Protein AF-A0A8T4KEX9-F1 (afdb_monomer)

Structure (mmCIF, N/CA/C/O backbone):
data_AF-A0A8T4KEX9-F1
#
_entry.id   AF-A0A8T4KEX9-F1
#
loop_
_atom_site.group_PDB
_atom_site.id
_atom_site.type_symbol
_atom_site.label_atom_id
_atom_site.label_alt_id
_atom_site.label_comp_id
_atom_site.label_asym_id
_atom_site.label_entity_id
_atom_site.label_seq_id
_atom_site.pdbx_PDB_ins_code
_atom_site.Cartn_x
_atom_site.Cartn_y
_atom_site.Cartn_z
_atom_site.occupancy
_atom_site.B_iso_or_equiv
_atom_site.auth_seq_id
_atom_site.auth_comp_id
_atom_site.auth_asym_id
_atom_site.auth_atom_id
_atom_site.pdbx_PDB_model_num
ATOM 1 N N . MET A 1 1 ? 9.074 -2.428 -1.412 1.00 55.38 1 MET A N 1
ATOM 2 C CA . MET A 1 1 ? 8.409 -1.655 -0.345 1.00 55.38 1 MET A CA 1
ATOM 3 C C . MET A 1 1 ? 6.948 -2.074 -0.292 1.00 55.38 1 MET A C 1
ATOM 5 O O . MET A 1 1 ? 6.163 -1.677 -1.139 1.00 55.38 1 MET A O 1
ATOM 9 N N . VAL A 1 2 ? 6.650 -2.962 0.653 1.00 61.09 2 VAL A N 1
ATOM 10 C CA . VAL A 1 2 ? 5.385 -3.689 0.867 1.00 61.09 2 VAL A CA 1
ATOM 11 C C . VAL A 1 2 ? 5.138 -3.695 2.392 1.00 61.09 2 VAL A C 1
ATOM 13 O O . VAL A 1 2 ? 4.895 -4.714 3.012 1.00 61.09 2 VA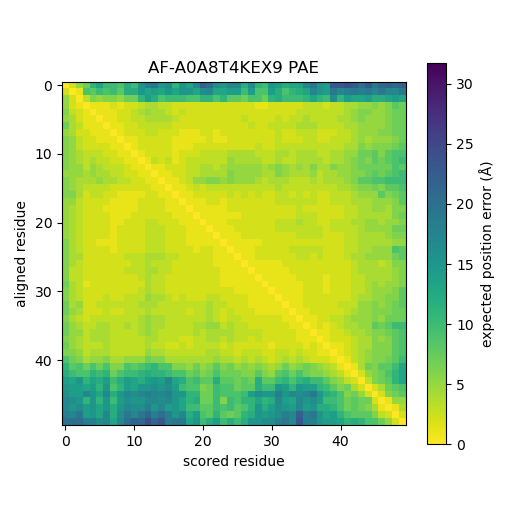L A O 1
ATOM 16 N N . SER A 1 3 ? 5.284 -2.548 3.064 1.00 71.38 3 SER A N 1
ATOM 17 C CA . SER A 1 3 ? 5.161 -2.471 4.536 1.00 71.38 3 SER A CA 1
ATOM 18 C C . SER A 1 3 ? 3.725 -2.206 4.987 1.00 71.38 3 SER A C 1
ATOM 20 O O . SER A 1 3 ? 3.481 -1.380 5.863 1.00 71.38 3 SER A O 1
ATOM 22 N N . CYS A 1 4 ? 2.742 -2.865 4.371 1.00 90.44 4 CYS A N 1
ATOM 23 C CA . CYS A 1 4 ? 1.398 -2.849 4.934 1.00 90.44 4 CYS A CA 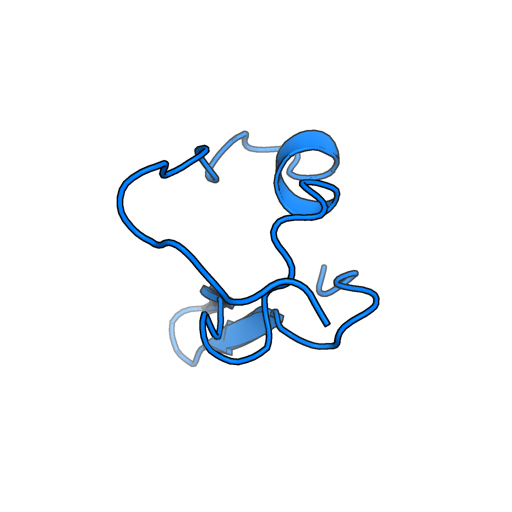1
ATOM 24 C C . CYS A 1 4 ? 1.355 -3.845 6.104 1.00 90.44 4 CYS A C 1
ATOM 26 O O . CYS A 1 4 ? 1.529 -5.037 5.853 1.00 90.44 4 CYS A O 1
ATOM 28 N N . PRO A 1 5 ? 1.078 -3.421 7.352 1.00 90.62 5 PRO A N 1
ATOM 29 C CA . PRO A 1 5 ? 0.996 -4.350 8.485 1.00 90.62 5 PRO A CA 1
ATOM 30 C C . PRO A 1 5 ? -0.167 -5.346 8.358 1.00 90.62 5 PRO A C 1
ATOM 32 O O . PRO A 1 5 ? -0.159 -6.389 8.999 1.00 90.62 5 PRO A O 1
ATOM 35 N N . HIS A 1 6 ? -1.141 -5.044 7.497 1.00 91.06 6 HIS A N 1
ATOM 36 C CA . HIS A 1 6 ? -2.292 -5.897 7.189 1.00 91.06 6 HIS A CA 1
ATOM 37 C C . HIS A 1 6 ? -2.086 -6.717 5.909 1.00 91.06 6 HIS A C 1
ATOM 39 O O . HIS A 1 6 ? -3.031 -7.302 5.391 1.00 91.06 6 HIS A O 1
ATOM 45 N N . ASN A 1 7 ? -0.867 -6.711 5.354 1.00 91.00 7 ASN A N 1
ATOM 46 C CA . ASN A 1 7 ? -0.517 -7.407 4.118 1.00 91.00 7 ASN A CA 1
ATOM 47 C C . ASN A 1 7 ? -1.424 -7.046 2.918 1.00 91.00 7 ASN A C 1
ATOM 49 O O . ASN A 1 7 ? -1.597 -7.832 1.991 1.00 91.00 7 ASN A O 1
ATOM 53 N N . ALA A 1 8 ? -1.996 -5.837 2.924 1.00 92.25 8 ALA A N 1
ATOM 54 C CA . ALA A 1 8 ? -2.926 -5.361 1.903 1.00 92.25 8 ALA A CA 1
ATOM 55 C C . ALA A 1 8 ? -2.228 -4.791 0.655 1.00 92.25 8 ALA A C 1
ATOM 57 O O . ALA A 1 8 ? -2.899 -4.251 -0.215 1.00 92.25 8 ALA A O 1
ATOM 58 N N . ILE A 1 9 ? -0.894 -4.856 0.556 1.00 92.62 9 ILE A N 1
ATOM 59 C CA . ILE A 1 9 ? -0.133 -4.333 -0.590 1.00 92.62 9 ILE A CA 1
ATOM 60 C C . ILE A 1 9 ? 0.687 -5.461 -1.207 1.00 92.62 9 ILE A C 1
ATOM 62 O O . ILE A 1 9 ? 1.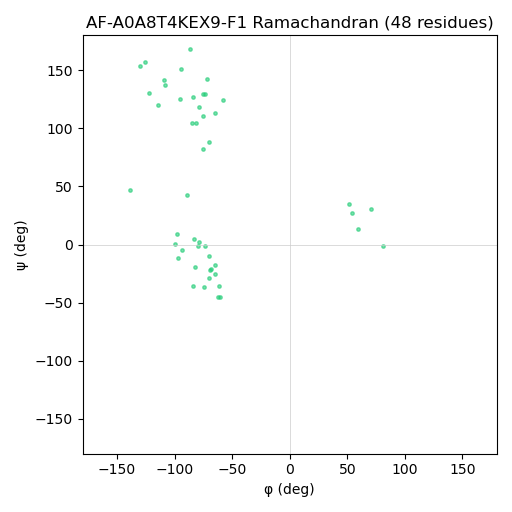423 -6.144 -0.502 1.00 92.62 9 ILE A O 1
ATOM 66 N N . SER A 1 10 ? 0.598 -5.621 -2.524 1.00 91.75 10 SER A N 1
ATOM 67 C CA . SER A 1 10 ? 1.347 -6.624 -3.292 1.00 91.75 10 SER A CA 1
ATOM 68 C C . SER A 1 10 ? 2.042 -5.990 -4.497 1.00 91.75 10 SER A C 1
ATOM 70 O O . SER A 1 10 ? 1.610 -4.949 -4.984 1.00 91.75 10 SER A O 1
ATOM 72 N N . ALA A 1 11 ? 3.138 -6.587 -4.971 1.00 90.31 11 ALA A N 1
ATOM 73 C CA . ALA A 1 11 ? 3.800 -6.152 -6.200 1.00 90.31 11 ALA A CA 1
ATOM 74 C C . ALA A 1 11 ? 3.116 -6.797 -7.412 1.00 90.31 11 ALA A C 1
ATOM 76 O O . ALA A 1 11 ? 2.958 -8.017 -7.462 1.00 90.31 11 ALA A O 1
ATOM 77 N N . ARG A 1 12 ? 2.715 -5.981 -8.384 1.00 89.31 12 ARG A N 1
ATOM 78 C CA . ARG A 1 12 ? 2.122 -6.446 -9.638 1.00 89.31 12 ARG A CA 1
ATOM 79 C C . ARG A 1 12 ? 3.203 -6.761 -10.679 1.00 89.31 12 ARG A C 1
ATOM 81 O O . ARG A 1 12 ? 4.363 -6.380 -10.527 1.00 89.31 12 ARG A O 1
ATOM 88 N N . ALA A 1 13 ? 2.807 -7.414 -11.772 1.00 92.12 13 ALA A N 1
ATOM 89 C CA . ALA A 1 13 ? 3.700 -7.769 -12.881 1.00 92.12 13 ALA A CA 1
ATOM 90 C C . ALA A 1 13 ? 4.274 -6.550 -13.634 1.00 92.12 13 ALA A C 1
ATOM 92 O O . ALA A 1 13 ? 5.353 -6.641 -14.209 1.00 92.12 13 ALA A O 1
ATOM 93 N N . ASP A 1 14 ? 3.585 -5.408 -13.602 1.00 91.56 14 ASP A N 1
ATOM 94 C CA . ASP A 1 14 ? 4.023 -4.118 -14.151 1.00 91.56 14 ASP A CA 1
ATOM 95 C C . ASP A 1 14 ? 5.020 -3.376 -13.242 1.00 91.56 14 ASP A C 1
ATOM 97 O O . ASP A 1 14 ? 5.449 -2.272 -13.565 1.00 91.56 14 ASP A O 1
ATOM 101 N N . GLY A 1 15 ? 5.412 -3.968 -12.109 1.00 88.75 15 GLY A N 1
ATOM 102 C CA . GLY A 1 15 ? 6.381 -3.389 -11.176 1.00 88.75 15 GLY A CA 1
ATOM 103 C C . GLY A 1 15 ? 5.796 -2.348 -10.217 1.00 88.75 15 GLY A C 1
ATOM 104 O O . GLY A 1 15 ? 6.513 -1.854 -9.347 1.00 88.75 15 GLY A O 1
ATOM 105 N N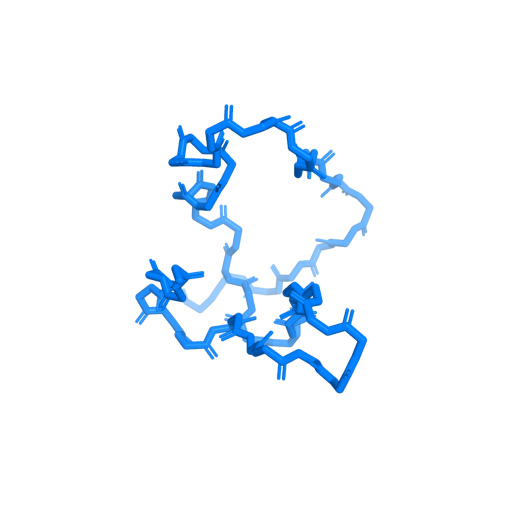 . PHE A 1 16 ? 4.500 -2.047 -10.319 1.00 88.94 16 PHE A N 1
ATOM 106 C CA . PHE A 1 16 ? 3.792 -1.138 -9.418 1.00 88.94 16 PHE A CA 1
ATOM 107 C C . PHE A 1 16 ? 3.090 -1.892 -8.276 1.00 88.94 16 PHE A C 1
ATOM 109 O O . PHE A 1 16 ? 2.688 -3.048 -8.444 1.00 88.94 16 PHE A O 1
ATOM 116 N N . PRO A 1 17 ? 2.921 -1.273 -7.095 1.00 90.19 17 PRO A N 1
ATOM 117 C CA . PRO A 1 17 ? 2.145 -1.868 -6.015 1.00 90.19 17 PRO A CA 1
ATOM 118 C C . PRO A 1 17 ? 0.637 -1.860 -6.330 1.00 90.19 17 PRO A C 1
ATOM 120 O O . PRO A 1 17 ? 0.111 -0.890 -6.868 1.00 90.19 17 PRO A O 1
ATOM 123 N N . ALA A 1 18 ? -0.069 -2.924 -5.949 1.00 90.56 18 ALA A N 1
ATOM 124 C CA . ALA A 1 18 ? -1.529 -2.995 -5.883 1.00 90.56 18 ALA A CA 1
ATOM 125 C C . ALA A 1 18 ? -1.988 -3.013 -4.425 1.00 90.56 18 ALA A C 1
ATOM 127 O O . ALA A 1 18 ? -1.420 -3.745 -3.611 1.00 90.56 18 ALA A O 1
ATOM 128 N N . ILE A 1 19 ? -3.046 -2.259 -4.121 1.00 89.81 19 ILE A N 1
ATOM 129 C CA . ILE A 1 19 ? -3.732 -2.285 -2.827 1.00 89.81 19 ILE A CA 1
ATOM 130 C C . ILE A 1 19 ? -4.925 -3.243 -2.930 1.00 89.81 19 ILE A C 1
ATOM 132 O O . ILE A 1 19 ? -5.776 -3.085 -3.802 1.00 89.81 19 ILE A O 1
ATOM 136 N N . ASN A 1 20 ? -4.997 -4.226 -2.035 1.00 90.62 20 ASN A N 1
ATOM 137 C CA . ASN A 1 20 ? -6.198 -5.017 -1.805 1.00 90.62 20 ASN A CA 1
ATOM 138 C C . ASN A 1 20 ? -7.096 -4.268 -0.809 1.00 90.62 20 ASN A C 1
ATOM 140 O O . ASN A 1 20 ? -6.818 -4.241 0.391 1.00 90.62 20 ASN A O 1
ATOM 144 N N . TYR A 1 21 ? -8.172 -3.663 -1.312 1.00 88.19 21 TYR A N 1
ATOM 145 C CA . TYR A 1 21 ? -9.106 -2.887 -0.497 1.00 88.19 21 TYR A CA 1
ATOM 146 C C . TYR A 1 21 ? -9.922 -3.735 0.485 1.00 88.19 21 TYR A C 1
ATOM 148 O O . TYR A 1 21 ? -10.354 -3.196 1.492 1.00 88.19 21 TYR A O 1
ATOM 156 N N . GLU A 1 22 ? -10.071 -5.044 0.274 1.00 87.56 22 GLU A N 1
ATOM 157 C CA . GLU A 1 22 ? -10.758 -5.926 1.231 1.00 87.56 22 GLU A CA 1
ATOM 158 C C . GLU A 1 22 ? -9.939 -6.133 2.516 1.00 87.56 22 GLU A C 1
ATOM 160 O O . GLU A 1 22 ? -10.501 -6.321 3.592 1.00 87.56 22 GLU A O 1
ATOM 165 N N . LEU A 1 23 ? -8.606 -6.058 2.421 1.00 88.50 23 LEU A N 1
ATOM 166 C CA . LEU A 1 23 ? -7.682 -6.178 3.559 1.00 88.50 23 LEU A CA 1
ATOM 167 C C . LEU A 1 23 ? -7.238 -4.815 4.119 1.00 88.50 23 LEU A C 1
ATOM 169 O O . LEU A 1 23 ? -6.587 -4.737 5.164 1.00 88.50 23 LEU A O 1
ATOM 173 N N . CYS A 1 24 ? -7.519 -3.724 3.406 1.00 90.38 24 CYS A N 1
ATOM 174 C CA . CYS A 1 24 ? -6.999 -2.402 3.730 1.00 90.38 24 CYS A CA 1
ATOM 175 C C . CYS A 1 24 ? -7.812 -1.723 4.839 1.00 90.38 24 CYS A C 1
ATOM 177 O O . CYS A 1 24 ? -8.848 -1.131 4.591 1.00 90.38 24 CYS A O 1
ATOM 179 N N . THR A 1 25 ? -7.294 -1.668 6.061 1.00 89.62 25 THR A N 1
ATOM 180 C CA . THR A 1 25 ? -8.001 -1.026 7.190 1.00 89.62 25 THR A CA 1
ATOM 181 C C . THR A 1 25 ? -8.031 0.511 7.153 1.00 89.62 25 THR A C 1
ATOM 183 O O . THR A 1 25 ? -8.574 1.147 8.058 1.00 89.62 25 THR A O 1
ATOM 186 N N . GLY A 1 26 ? -7.410 1.139 6.149 1.00 89.56 26 GLY A N 1
ATOM 187 C CA . GLY A 1 26 ? -7.296 2.599 6.077 1.00 89.56 26 GLY A CA 1
ATOM 188 C C . GLY A 1 26 ? -6.344 3.199 7.120 1.00 89.56 26 GLY A C 1
ATOM 189 O O . GLY A 1 26 ? -6.548 4.322 7.565 1.00 89.56 26 GLY A O 1
ATOM 190 N N . CYS A 1 27 ? -5.297 2.471 7.532 1.00 91.38 27 CYS A N 1
ATOM 191 C CA . CYS A 1 27 ? -4.312 2.944 8.524 1.00 91.38 27 CYS A CA 1
ATOM 192 C C . CYS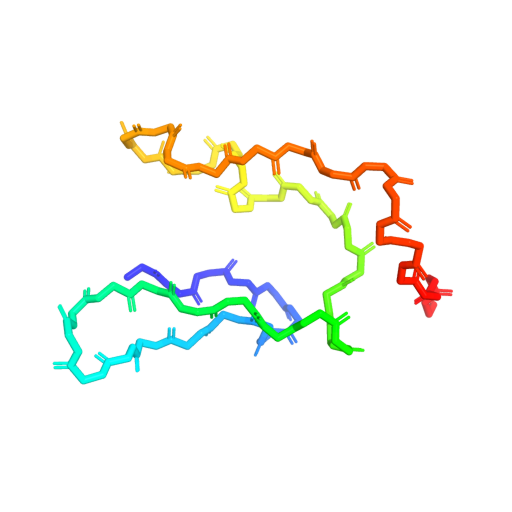 A 1 27 ? -3.373 4.072 8.038 1.00 91.38 27 CYS A C 1
ATOM 194 O O . CYS A 1 27 ? -2.624 4.629 8.837 1.00 91.38 27 CYS A O 1
ATOM 196 N N . LEU A 1 28 ? -3.377 4.381 6.735 1.00 90.38 28 LEU A N 1
ATOM 197 C CA . LEU A 1 28 ? -2.609 5.459 6.084 1.00 90.38 28 LEU A CA 1
ATOM 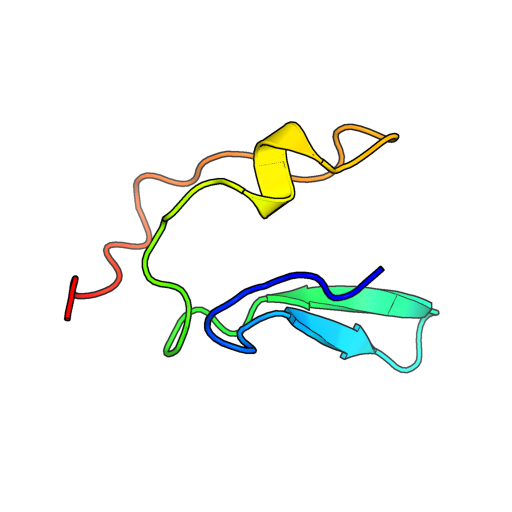198 C C . LEU A 1 28 ? -1.073 5.391 6.232 1.00 90.38 28 LEU A C 1
ATOM 200 O O . LEU A 1 28 ? -0.372 6.340 5.887 1.00 90.38 28 LEU A O 1
ATOM 204 N N . ILE A 1 29 ? -0.509 4.267 6.682 1.00 91.50 29 ILE A N 1
ATOM 205 C CA . ILE A 1 29 ? 0.953 4.096 6.771 1.00 91.50 29 ILE A CA 1
ATOM 206 C C . ILE A 1 29 ? 1.592 4.182 5.382 1.00 91.50 29 ILE A C 1
ATOM 208 O O . ILE A 1 29 ? 2.575 4.894 5.199 1.00 91.50 29 ILE A O 1
ATOM 212 N N . CYS A 1 30 ? 1.004 3.513 4.387 1.00 91.62 30 CYS A N 1
ATOM 213 C CA . CYS A 1 30 ? 1.504 3.540 3.015 1.00 91.62 30 CYS A CA 1
ATOM 214 C C . CYS A 1 30 ? 1.503 4.951 2.409 1.00 91.62 30 CYS A C 1
ATOM 216 O O . CYS A 1 30 ? 2.443 5.284 1.695 1.00 91.62 30 CYS A O 1
ATOM 218 N N . LEU A 1 31 ? 0.507 5.781 2.737 1.00 91.50 31 LEU A N 1
ATOM 219 C CA . LEU A 1 31 ? 0.431 7.180 2.313 1.00 91.50 31 LEU A CA 1
ATOM 220 C C . LEU A 1 31 ? 1.633 7.986 2.829 1.00 91.50 31 LEU A C 1
ATOM 222 O O . LEU A 1 31 ? 2.239 8.731 2.067 1.00 91.50 31 LEU A O 1
ATOM 226 N N . ARG A 1 32 ? 2.000 7.808 4.107 1.00 90.62 32 ARG A N 1
ATOM 227 C CA . ARG A 1 32 ? 3.113 8.540 4.738 1.00 90.62 32 ARG A CA 1
ATOM 228 C C . ARG A 1 32 ? 4.490 8.061 4.294 1.00 90.62 32 ARG A C 1
ATOM 230 O O . ARG A 1 32 ? 5.399 8.869 4.170 1.00 90.62 32 ARG A O 1
ATOM 237 N N . GLU A 1 33 ? 4.644 6.759 4.086 1.00 90.75 33 GLU A N 1
ATOM 238 C CA . GLU A 1 33 ? 5.941 6.158 3.761 1.00 90.75 33 GLU A CA 1
ATOM 239 C C . GLU A 1 33 ? 6.293 6.279 2.270 1.00 90.75 33 GLU A C 1
ATOM 241 O O . GLU A 1 33 ? 7.452 6.103 1.902 1.00 90.75 33 GLU A O 1
ATOM 246 N N . CYS A 1 34 ? 5.311 6.512 1.387 1.00 90.50 34 CYS A N 1
ATOM 247 C CA . CYS A 1 34 ? 5.530 6.517 -0.058 1.00 90.50 34 CYS A CA 1
ATOM 248 C C . CYS A 1 34 ? 6.473 7.664 -0.471 1.00 90.50 34 CYS A C 1
ATOM 250 O O . CYS A 1 34 ? 6.067 8.825 -0.424 1.00 90.50 34 CYS A O 1
ATOM 252 N N . PRO A 1 35 ? 7.695 7.374 -0.959 1.00 90.06 35 PRO A N 1
ATOM 253 C CA . PRO A 1 35 ? 8.684 8.413 -1.255 1.00 90.06 35 PRO A CA 1
ATOM 254 C C . PRO A 1 35 ? 8.298 9.277 -2.461 1.00 90.06 35 PRO A C 1
ATOM 256 O O . PRO A 1 35 ? 8.791 10.390 -2.619 1.00 90.06 35 PRO A O 1
ATOM 259 N N . THR A 1 36 ? 7.435 8.753 -3.330 1.00 92.25 36 THR A N 1
ATOM 260 C CA . THR A 1 36 ? 6.959 9.427 -4.540 1.00 92.25 36 THR A CA 1
ATOM 261 C C . THR A 1 36 ? 5.580 10.053 -4.366 1.00 92.25 36 THR A C 1
ATOM 263 O O . THR A 1 36 ? 5.067 10.619 -5.326 1.00 92.25 36 THR A O 1
ATOM 266 N N . PHE A 1 37 ? 4.966 9.935 -3.181 1.00 89.38 37 PHE A N 1
ATOM 267 C CA . PHE A 1 37 ? 3.615 10.436 -2.901 1.00 89.38 37 PHE A CA 1
ATOM 268 C C . PHE A 1 37 ? 2.560 9.977 -3.928 1.00 89.38 37 PHE A C 1
ATOM 270 O O . PHE A 1 37 ? 1.627 10.703 -4.251 1.00 89.38 37 PHE A O 1
ATOM 277 N N . ALA A 1 38 ? 2.702 8.754 -4.451 1.00 90.12 38 ALA A N 1
ATOM 278 C CA . ALA A 1 38 ? 1.824 8.206 -5.490 1.00 90.12 38 ALA A CA 1
ATOM 279 C C . ALA A 1 38 ? 0.476 7.672 -4.964 1.00 90.12 38 ALA A C 1
ATOM 281 O O . ALA A 1 38 ? -0.331 7.166 -5.739 1.00 90.12 38 ALA A O 1
ATOM 282 N N . ILE A 1 39 ? 0.248 7.725 -3.651 1.00 89.12 39 ILE A N 1
ATOM 283 C CA . ILE A 1 39 ? -0.952 7.216 -2.980 1.00 89.12 39 ILE A CA 1
ATOM 284 C C . ILE A 1 39 ? -1.757 8.420 -2.493 1.00 89.12 39 ILE A C 1
ATOM 286 O O . ILE A 1 39 ? -1.174 9.389 -2.013 1.00 89.12 39 ILE A O 1
ATOM 290 N N . THR A 1 40 ? -3.082 8.352 -2.586 1.00 88.31 40 THR A N 1
ATOM 291 C CA . THR A 1 40 ? -4.008 9.358 -2.053 1.00 88.31 40 THR A CA 1
ATOM 292 C C . THR A 1 40 ? -5.030 8.709 -1.129 1.00 88.31 40 THR A C 1
ATOM 294 O O . THR A 1 40 ? -5.272 7.501 -1.189 1.00 88.31 40 THR A O 1
ATOM 297 N N . GLU A 1 41 ? -5.601 9.508 -0.231 1.00 85.62 41 GLU A N 1
ATOM 298 C CA . GLU A 1 41 ? -6.748 9.086 0.567 1.00 85.62 41 GLU A CA 1
ATOM 299 C C . GLU A 1 41 ? -8.019 9.096 -0.292 1.00 85.62 41 GLU A C 1
ATOM 301 O O . GLU A 1 41 ? -8.313 10.079 -0.970 1.00 85.62 41 GLU A O 1
ATOM 306 N N . ASP A 1 42 ? -8.758 7.988 -0.264 1.00 81.31 42 ASP A N 1
ATOM 307 C CA . ASP A 1 42 ? -10.070 7.856 -0.894 1.00 81.31 42 ASP A CA 1
ATOM 308 C C . ASP A 1 42 ? -11.123 7.650 0.199 1.00 81.31 42 ASP A C 1
ATOM 310 O O . ASP A 1 42 ? -11.035 6.702 0.982 1.00 81.31 42 ASP A O 1
ATOM 314 N N . HIS A 1 43 ? -12.101 8.554 0.281 1.00 75.31 43 HIS A N 1
ATOM 315 C CA . HIS A 1 43 ? -13.180 8.501 1.283 1.00 75.31 43 HIS A CA 1
ATOM 316 C C . HIS A 1 43 ? -14.432 7.780 0.771 1.00 75.31 43 HIS A C 1
ATOM 318 O O . HIS A 1 43 ? -15.378 7.575 1.537 1.00 75.31 43 HIS A O 1
ATOM 324 N N . GLU A 1 44 ? -14.445 7.387 -0.505 1.00 71.69 44 GLU A N 1
ATOM 325 C CA . GLU A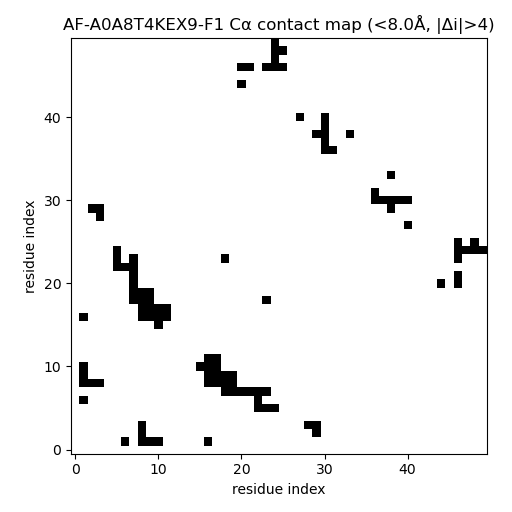 1 44 ? -15.550 6.644 -1.110 1.00 71.69 44 GLU A CA 1
ATOM 326 C C . GLU A 1 44 ? -15.429 5.134 -0.842 1.00 71.69 44 GLU A C 1
ATOM 328 O O . GLU A 1 44 ? -16.433 4.483 -0.535 1.00 71.69 44 GLU A O 1
ATOM 333 N N . HIS A 1 45 ? -14.211 4.578 -0.817 1.00 68.25 45 HIS A N 1
ATOM 334 C CA . HIS A 1 45 ? -13.952 3.215 -0.341 1.00 68.25 45 HIS A CA 1
ATOM 335 C C . HIS A 1 45 ? -14.002 3.122 1.188 1.00 68.25 45 HIS A C 1
ATOM 337 O O . HIS A 1 45 ? -12.988 3.092 1.890 1.00 68.25 45 HIS A O 1
ATOM 343 N N . ARG A 1 46 ? -15.218 3.000 1.727 1.00 63.53 46 ARG A N 1
ATOM 344 C CA . ARG A 1 46 ? -15.430 2.589 3.120 1.00 63.53 46 ARG A CA 1
ATOM 345 C C . ARG A 1 46 ? -15.063 1.118 3.303 1.00 63.53 46 ARG A C 1
ATOM 347 O O . ARG A 1 46 ?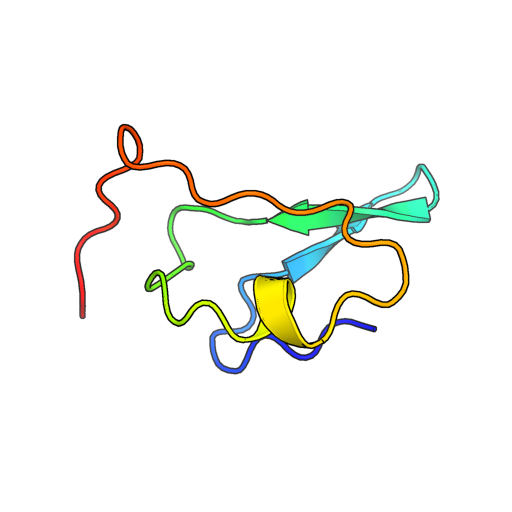 -15.924 0.246 3.219 1.00 63.53 46 ARG A O 1
ATOM 354 N N . VAL A 1 47 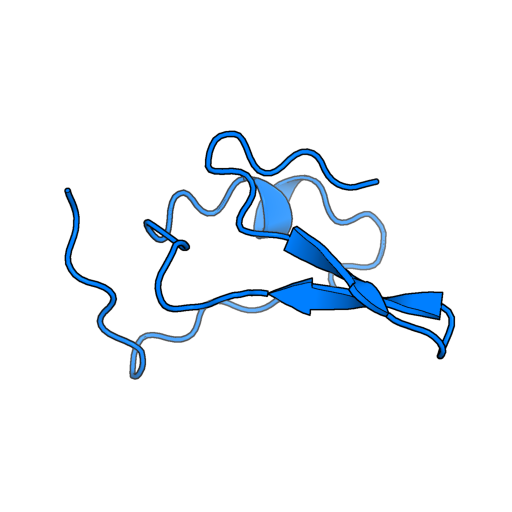? -13.797 0.843 3.599 1.00 65.88 47 VAL A N 1
ATOM 355 C CA . VAL A 1 47 ? -13.400 -0.488 4.068 1.00 65.88 47 VAL A CA 1
ATOM 356 C C . VAL A 1 47 ? -13.877 -0.663 5.517 1.00 65.88 47 VAL A C 1
ATOM 358 O O . VAL A 1 47 ? -13.638 0.229 6.342 1.00 65.88 47 VAL A O 1
ATOM 361 N N . PRO A 1 48 ? -14.581 -1.760 5.860 1.00 63.81 48 PRO A N 1
ATOM 362 C CA . PRO A 1 48 ? -14.959 -2.039 7.239 1.00 63.81 48 PRO A CA 1
ATOM 363 C C . PRO A 1 48 ? -13.707 -2.118 8.120 1.00 63.81 48 PRO A C 1
ATOM 365 O O . PRO A 1 48 ? -12.776 -2.874 7.847 1.00 63.81 48 PRO A O 1
ATOM 368 N N . LYS A 1 49 ? -13.681 -1.304 9.179 1.00 59.09 49 LYS A N 1
ATOM 369 C CA . LYS A 1 49 ? -12.619 -1.340 10.186 1.00 59.09 49 LYS A CA 1
ATOM 370 C C . LYS A 1 49 ? -12.855 -2.571 11.060 1.00 59.09 49 LYS A C 1
ATOM 372 O O . LYS A 1 49 ? -13.869 -2.617 11.754 1.00 59.09 49 LYS A O 1
ATOM 377 N N . VAL A 1 50 ? -11.973 -3.566 10.943 1.00 59.03 50 VAL A N 1
ATOM 378 C CA . VAL A 1 50 ? -11.889 -4.699 11.881 1.00 59.03 50 VAL A CA 1
ATOM 379 C C . VAL A 1 50 ? -11.539 -4.210 13.282 1.00 59.03 50 VAL A C 1
ATOM 381 O O . VAL A 1 50 ? -10.753 -3.237 13.380 1.00 59.03 50 VAL A O 1
#

Solvent-accessible surface area (backbone atoms only — not comparable to full-atom values): 3445 Å² total; per-residue (Å²): 142,64,85,43,95,64,66,23,43,45,81,43,97,88,73,46,76,43,75,42,62,93,50,34,63,76,81,57,58,66,50,73,67,39,90,78,59,85,58,79,92,65,85,81,71,77,46,77,70,126

Sequence (50 aa):
MVSCPHNAISARADGFPAINYELCTGCLICLRECPTFAITEDHEHRVPKV

Secondary structure (DSSP, 8-state):
----TTS-EEE-TTSSEEE-TTT-----HHHHH-TT------SS------

Nearest PDB structures (foldseek):
  6cz8-assembly2_B  TM=8.403E-01  e=4.235E-02  Shewanella sp. ANA-3
  6btm-assembly1_B  TM=6.901E-01  e=4.235E-02  Flavobacterium johnsoniae UW101
  6f0k-assembly1_B  TM=8.080E-01  e=1.543E-01  Rhodothermus marinus DSM 4252
  6hix-assembly1_Bc  TM=3.564E-01  e=9.840E+00  Trypanosoma brucei brucei

pLDDT: mean 84.49, std 10.89, range [55.38, 92.62]

Mean predicted aligned error: 5.02 Å

Foldseek 3Di:
DQPDPQSQWDQDPVRDIDGNLQSDQPPCPCCVPPPVNPDDDDPVSPHDHD

Radius of gyration: 10.67 Å; Cα contacts (8 Å, |Δi|>4): 53; chains: 1; bounding box: 24×18×26 Å